Protein AF-A0A661W872-F1 (afdb_monomer_lite)

Structure (mmCIF, N/CA/C/O backbone):
data_AF-A0A661W872-F1
#
_entry.id   AF-A0A661W872-F1
#
loop_
_atom_site.group_PDB
_atom_site.id
_atom_site.type_symbol
_atom_site.label_atom_id
_atom_site.label_alt_id
_atom_site.label_comp_id
_atom_site.label_asym_id
_atom_site.label_entity_id
_atom_site.label_seq_id
_atom_site.pdbx_PDB_ins_code
_atom_site.Cartn_x
_atom_site.Cartn_y
_atom_site.Cartn_z
_atom_site.occupancy
_atom_site.B_iso_or_equiv
_atom_site.auth_seq_id
_atom_site.auth_comp_id
_atom_site.auth_asym_id
_atom_site.auth_atom_id
_atom_site.pdbx_PDB_model_num
ATOM 1 N N . MET A 1 1 ? 33.477 -3.230 6.046 1.00 55.97 1 MET A N 1
ATOM 2 C CA . MET A 1 1 ? 32.204 -2.474 6.101 1.00 55.97 1 MET A CA 1
ATOM 3 C C . MET A 1 1 ? 31.264 -2.965 4.996 1.00 55.97 1 MET A C 1
ATOM 5 O O . MET A 1 1 ? 31.056 -2.266 4.019 1.00 55.97 1 MET A O 1
ATOM 9 N N . THR A 1 2 ? 30.734 -4.186 5.111 1.00 67.94 2 THR A N 1
ATOM 10 C CA . THR A 1 2 ? 29.915 -4.829 4.051 1.00 67.94 2 THR A CA 1
ATOM 11 C C . THR A 1 2 ? 28.644 -5.509 4.577 1.00 67.94 2 THR A C 1
ATOM 13 O O . THR A 1 2 ? 27.830 -5.980 3.795 1.00 67.94 2 THR A O 1
ATOM 16 N N . ASP A 1 3 ? 28.447 -5.536 5.896 1.00 86.19 3 ASP A N 1
ATOM 17 C CA . ASP A 1 3 ? 27.409 -6.334 6.561 1.00 86.19 3 ASP A CA 1
ATOM 18 C C . ASP A 1 3 ? 26.068 -5.589 6.739 1.00 86.1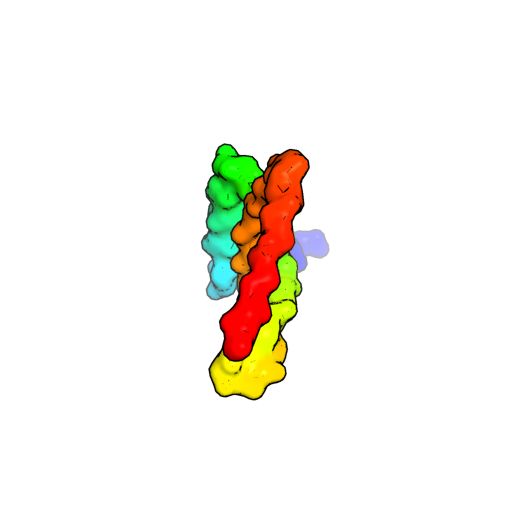9 3 ASP A C 1
ATOM 20 O O . ASP A 1 3 ? 24.997 -6.192 6.723 1.00 86.19 3 ASP A O 1
ATOM 24 N N . LEU A 1 4 ? 26.095 -4.254 6.832 1.00 91.88 4 LEU A N 1
ATOM 25 C CA . LEU A 1 4 ? 24.887 -3.453 7.054 1.00 91.88 4 LEU A CA 1
ATOM 26 C C . LEU A 1 4 ? 23.830 -3.604 5.934 1.00 91.88 4 LEU A C 1
ATOM 28 O O . LEU A 1 4 ? 22.670 -3.843 6.270 1.00 91.88 4 LEU A O 1
ATOM 32 N N . PRO A 1 5 ? 24.172 -3.550 4.628 1.00 93.56 5 PRO A N 1
ATOM 33 C CA . PRO A 1 5 ? 23.181 -3.747 3.565 1.00 93.56 5 PRO A CA 1
ATOM 34 C C . PRO A 1 5 ? 22.539 -5.139 3.587 1.00 93.56 5 PRO A C 1
ATOM 36 O O . PRO A 1 5 ? 21.352 -5.280 3.302 1.00 93.56 5 PRO A O 1
ATOM 39 N N . ILE A 1 6 ? 23.308 -6.168 3.962 1.00 94.56 6 ILE A N 1
ATOM 40 C CA . ILE A 1 6 ? 22.819 -7.549 4.074 1.00 94.56 6 ILE A CA 1
ATOM 41 C C . ILE A 1 6 ? 21.797 -7.643 5.209 1.00 94.56 6 ILE A C 1
ATOM 43 O O . ILE A 1 6 ? 20.716 -8.199 5.019 1.00 94.56 6 ILE A O 1
ATOM 47 N N . LYS A 1 7 ? 22.101 -7.039 6.363 1.00 93.06 7 LYS A N 1
ATOM 48 C CA . LYS A 1 7 ? 21.192 -6.976 7.514 1.00 93.06 7 LYS A CA 1
ATOM 49 C C . LYS A 1 7 ? 19.911 -6.204 7.212 1.00 93.06 7 LYS A C 1
ATOM 51 O O . LYS A 1 7 ? 18.836 -6.685 7.556 1.00 93.06 7 LYS A O 1
ATOM 56 N N . ILE A 1 8 ? 20.011 -5.062 6.531 1.00 91.31 8 ILE A N 1
ATOM 57 C CA . ILE A 1 8 ? 18.839 -4.278 6.110 1.00 91.31 8 ILE A CA 1
ATOM 58 C C . ILE A 1 8 ? 17.963 -5.106 5.168 1.00 91.31 8 ILE A C 1
ATOM 60 O O . ILE A 1 8 ? 16.762 -5.212 5.389 1.00 91.31 8 ILE A O 1
ATOM 64 N N . LYS A 1 9 ? 18.551 -5.761 4.160 1.00 90.44 9 LYS A N 1
ATOM 65 C CA . LYS A 1 9 ? 17.798 -6.609 3.227 1.00 90.44 9 LYS A CA 1
ATOM 66 C C . LYS A 1 9 ? 17.111 -7.780 3.934 1.00 90.44 9 LYS A C 1
ATOM 68 O O . LYS A 1 9 ? 15.956 -8.073 3.644 1.00 90.44 9 LYS A O 1
ATOM 73 N N . ALA A 1 10 ? 17.802 -8.436 4.865 1.00 92.56 10 ALA A N 1
ATOM 74 C CA . ALA A 1 10 ? 17.224 -9.518 5.657 1.00 92.56 10 ALA A CA 1
ATOM 75 C C . ALA A 1 10 ? 16.062 -9.031 6.536 1.00 92.56 10 ALA A C 1
ATOM 77 O O . ALA A 1 10 ? 15.060 -9.730 6.658 1.00 92.56 10 ALA A O 1
ATOM 78 N N . TRP A 1 11 ? 16.179 -7.834 7.114 1.00 90.81 11 TRP A N 1
ATOM 79 C CA . TRP A 1 11 ? 15.115 -7.216 7.901 1.00 90.81 11 TRP A CA 1
ATOM 80 C C . TRP A 1 11 ? 13.896 -6.858 7.039 1.00 90.81 11 TRP A C 1
ATOM 82 O O . TRP A 1 11 ? 12.787 -7.256 7.384 1.00 90.81 11 TRP A O 1
ATOM 92 N N . LEU A 1 12 ? 14.100 -6.217 5.881 1.00 88.75 12 LEU A N 1
ATOM 93 C CA . LEU A 1 12 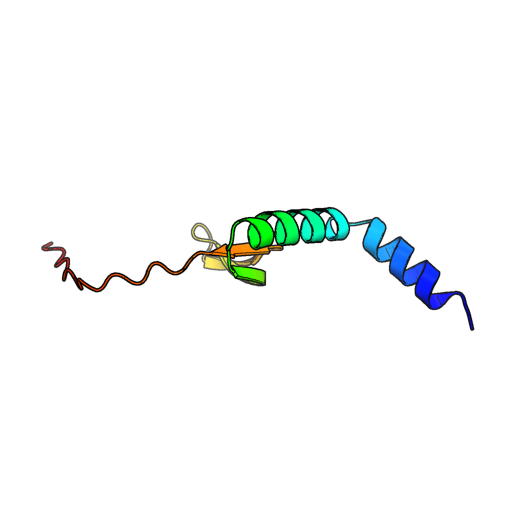? 13.019 -5.880 4.944 1.00 88.75 12 LEU A CA 1
ATOM 94 C C . LEU A 1 12 ? 12.272 -7.129 4.460 1.00 88.75 12 LEU A C 1
ATOM 96 O O . LEU A 1 12 ? 11.051 -7.134 4.409 1.00 88.75 12 LEU A O 1
ATOM 100 N N . ASN A 1 13 ? 12.989 -8.216 4.176 1.00 90.25 13 ASN A N 1
ATOM 101 C CA . ASN A 1 13 ? 12.387 -9.465 3.700 1.00 90.25 13 ASN A CA 1
ATOM 102 C C . ASN A 1 13 ? 11.667 -10.280 4.786 1.00 90.25 13 ASN A C 1
ATOM 104 O O . ASN A 1 13 ? 11.031 -11.282 4.467 1.00 90.25 13 ASN A O 1
ATOM 108 N N . LYS A 1 14 ? 11.806 -9.91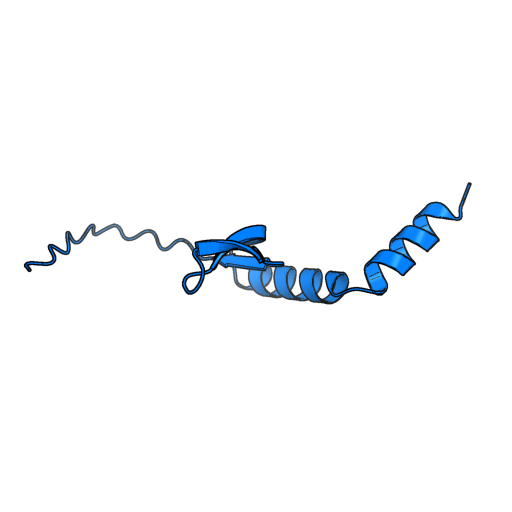7 6.064 1.00 89.88 14 LYS A N 1
ATOM 109 C CA . LYS A 1 14 ? 11.171 -10.641 7.172 1.00 89.88 14 LYS A CA 1
ATOM 110 C C . LYS A 1 14 ? 9.701 -10.252 7.360 1.00 89.88 14 LYS A C 1
ATOM 112 O O . LYS A 1 14 ? 8.943 -11.026 7.940 1.00 89.88 14 LYS A O 1
ATOM 117 N N . HIS A 1 15 ? 9.326 -9.057 6.918 1.00 85.06 15 HIS A N 1
ATOM 118 C CA . HIS A 1 15 ? 8.019 -8.449 7.160 1.00 85.06 15 HIS A CA 1
ATOM 119 C C . HIS A 1 15 ? 7.202 -8.331 5.862 1.00 85.06 15 HIS A C 1
ATOM 121 O O . HIS A 1 15 ? 7.605 -8.854 4.824 1.00 85.06 15 HIS A O 1
ATOM 127 N N . GLY A 1 16 ? 6.043 -7.669 5.933 1.00 88.12 16 GLY A N 1
ATOM 128 C CA . GLY A 1 16 ? 5.140 -7.443 4.798 1.00 88.12 16 GLY A CA 1
ATOM 129 C C . GLY A 1 16 ? 5.708 -6.543 3.697 1.00 88.12 16 GLY A C 1
ATOM 130 O O . GLY A 1 16 ? 5.201 -6.571 2.580 1.00 88.12 16 GLY A O 1
ATOM 131 N N . TYR A 1 17 ? 6.813 -5.839 3.960 1.00 91.12 17 TYR A N 1
ATOM 132 C CA . TYR A 1 17 ? 7.372 -4.824 3.069 1.00 91.12 17 TYR A CA 1
ATOM 133 C C . TYR A 1 17 ? 7.520 -5.237 1.590 1.00 91.12 17 TYR A C 1
ATOM 135 O O . TYR A 1 17 ? 7.143 -4.454 0.719 1.00 91.12 17 TYR A O 1
ATOM 143 N N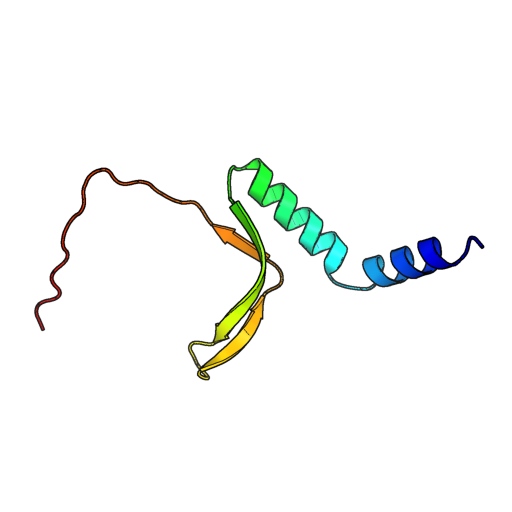 . PRO A 1 18 ? 8.023 -6.437 1.224 1.00 93.62 18 PRO A N 1
ATOM 144 C CA . PRO A 1 18 ? 8.103 -6.819 -0.186 1.00 93.62 18 PRO A CA 1
ATOM 145 C C . PRO A 1 18 ? 6.723 -6.901 -0.851 1.00 93.62 18 PRO A C 1
ATOM 147 O O . PRO A 1 18 ? 6.560 -6.412 -1.966 1.00 93.62 18 PRO A O 1
ATOM 150 N N . LEU A 1 19 ? 5.734 -7.461 -0.147 1.00 93.38 19 LEU A N 1
ATOM 151 C CA . LEU A 1 19 ? 4.353 -7.543 -0.620 1.00 93.38 19 LEU A CA 1
ATOM 152 C C . LEU A 1 19 ? 3.743 -6.145 -0.746 1.00 93.38 19 LEU A C 1
ATOM 154 O O . LEU A 1 19 ? 3.091 -5.850 -1.745 1.00 93.38 19 LEU A O 1
ATOM 158 N N . GLU A 1 20 ? 4.000 -5.268 0.225 1.00 94.38 20 GLU A N 1
ATOM 159 C CA . GLU A 1 20 ? 3.539 -3.883 0.169 1.00 94.38 20 GLU A CA 1
ATOM 160 C C . GLU A 1 20 ? 4.077 -3.175 -1.089 1.00 94.38 20 GLU A C 1
ATOM 162 O O . GLU A 1 20 ? 3.336 -2.558 -1.857 1.00 94.38 20 GLU A O 1
ATOM 167 N N . MET A 1 21 ? 5.370 -3.332 -1.374 1.00 94.81 21 MET A N 1
ATOM 168 C CA . MET A 1 21 ? 5.987 -2.743 -2.564 1.00 94.81 21 MET A CA 1
ATOM 169 C C . MET A 1 21 ? 5.446 -3.333 -3.876 1.00 94.81 21 MET A C 1
ATOM 171 O O . MET A 1 21 ? 5.348 -2.612 -4.872 1.00 94.81 21 MET A O 1
ATOM 175 N N . GLU A 1 22 ? 5.099 -4.621 -3.908 1.00 96.06 22 GLU A N 1
ATOM 176 C CA . GLU A 1 22 ? 4.461 -5.252 -5.070 1.00 96.06 22 GLU A CA 1
ATOM 177 C C . GLU A 1 22 ? 3.050 -4.706 -5.312 1.00 96.06 22 GLU A C 1
ATOM 179 O O . GLU A 1 22 ? 2.725 -4.337 -6.444 1.00 96.06 22 GLU A O 1
ATOM 184 N N . ILE A 1 23 ? 2.241 -4.574 -4.258 1.00 96.25 23 ILE A N 1
ATOM 185 C CA . ILE A 1 23 ? 0.884 -4.017 -4.338 1.00 96.25 23 ILE A CA 1
ATOM 186 C C . ILE A 1 23 ? 0.930 -2.557 -4.792 1.00 96.25 23 ILE A C 1
ATOM 188 O O . ILE A 1 23 ? 0.206 -2.182 -5.715 1.00 96.25 23 ILE A O 1
ATOM 192 N N . ALA A 1 24 ? 1.811 -1.740 -4.208 1.00 96.19 24 ALA A N 1
ATOM 193 C CA . ALA A 1 24 ? 1.968 -0.338 -4.591 1.00 96.19 24 ALA A CA 1
ATOM 194 C C . ALA A 1 24 ? 2.285 -0.193 -6.088 1.00 96.19 24 ALA A C 1
ATOM 196 O O . ALA A 1 24 ? 1.658 0.604 -6.787 1.00 96.19 24 ALA A O 1
ATOM 197 N N . ARG A 1 25 ? 3.205 -1.014 -6.613 1.00 97.00 25 ARG A N 1
ATOM 198 C CA . ARG A 1 25 ? 3.548 -1.024 -8.044 1.00 97.00 25 ARG A CA 1
ATOM 199 C C . ARG A 1 25 ? 2.391 -1.487 -8.921 1.00 97.00 25 ARG A C 1
ATOM 201 O O . ARG A 1 25 ? 2.173 -0.903 -9.980 1.00 97.00 25 ARG A O 1
ATOM 208 N N . ALA A 1 26 ? 1.660 -2.516 -8.498 1.00 97.50 26 ALA A N 1
ATOM 209 C CA . ALA A 1 26 ? 0.493 -3.003 -9.225 1.00 97.50 26 ALA A CA 1
ATOM 210 C C . ALA A 1 26 ? -0.576 -1.907 -9.350 1.00 97.50 26 ALA A C 1
ATOM 212 O O . ALA A 1 26 ? -1.068 -1.669 -10.450 1.00 97.50 26 ALA A O 1
ATOM 213 N N . MET A 1 27 ? -0.862 -1.175 -8.271 1.00 96.25 27 MET A N 1
ATOM 214 C CA . MET A 1 27 ? -1.819 -0.061 -8.283 1.00 96.25 27 MET A CA 1
ATOM 215 C C . MET A 1 27 ? -1.332 1.114 -9.140 1.00 96.25 27 MET A C 1
ATOM 217 O O . MET A 1 27 ? -2.079 1.629 -9.969 1.00 96.25 27 MET A O 1
ATOM 221 N N . GLN A 1 28 ? -0.055 1.490 -9.028 1.00 95.56 28 GLN A N 1
ATOM 222 C CA . GLN A 1 28 ? 0.537 2.529 -9.881 1.00 95.56 28 GLN A CA 1
ATOM 223 C C . GLN A 1 28 ? 0.478 2.164 -11.373 1.00 95.56 28 GLN A C 1
ATOM 225 O O . GLN A 1 28 ? 0.289 3.042 -12.212 1.00 95.56 28 GLN A O 1
ATOM 230 N N . SER A 1 29 ? 0.594 0.875 -11.720 1.00 96.88 29 SER A N 1
ATOM 231 C CA . SER A 1 29 ? 0.505 0.405 -13.113 1.00 96.88 29 SER A CA 1
ATOM 232 C C . SER A 1 29 ? -0.878 0.582 -13.747 1.00 96.88 29 SER A C 1
ATOM 234 O O . SER A 1 29 ? -0.987 0.577 -14.971 1.00 96.88 29 SER A O 1
ATOM 236 N N . VAL A 1 30 ? -1.914 0.768 -12.925 1.00 95.88 30 VAL A N 1
ATOM 237 C CA . VAL A 1 30 ? -3.291 1.052 -13.351 1.00 95.88 30 VAL A CA 1
ATOM 238 C C . VAL A 1 30 ? -3.704 2.492 -13.021 1.00 95.88 30 VAL A C 1
ATOM 240 O O . VAL A 1 30 ? -4.885 2.775 -12.854 1.00 95.88 30 VAL A O 1
ATOM 243 N N . GLU A 1 31 ? -2.726 3.403 -12.955 1.00 94.38 31 GLU A N 1
ATOM 244 C CA . GLU A 1 31 ? -2.906 4.859 -12.815 1.00 94.38 31 GLU A CA 1
ATOM 245 C C . GLU A 1 31 ? -3.508 5.331 -11.477 1.00 94.38 31 GLU A C 1
ATOM 247 O O . GLU A 1 31 ? -4.044 6.437 -11.385 1.00 94.38 31 GLU A O 1
ATOM 252 N N . PHE A 1 32 ? -3.388 4.534 -10.412 1.00 96.25 32 PHE A N 1
ATOM 253 C CA . PHE A 1 32 ? -3.709 4.997 -9.060 1.00 96.25 32 PHE A CA 1
ATOM 254 C C . PHE A 1 32 ? -2.536 5.773 -8.454 1.00 96.25 32 PHE A C 1
ATOM 256 O O . PHE A 1 32 ? -1.370 5.390 -8.587 1.00 96.25 32 PH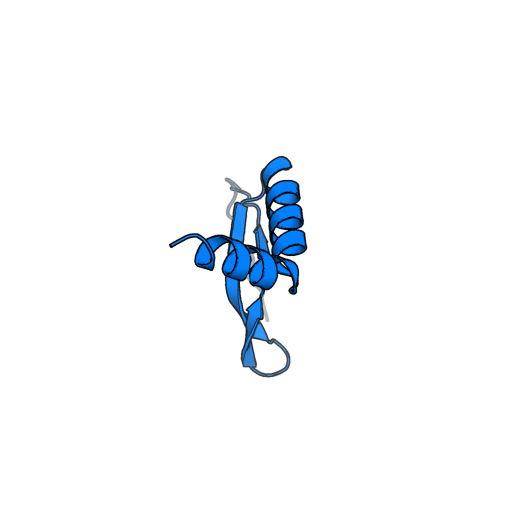E A O 1
ATOM 263 N N . SER A 1 33 ? -2.861 6.826 -7.706 1.00 95.25 33 SER A N 1
ATOM 264 C CA . SER A 1 33 ? -1.935 7.437 -6.755 1.00 95.25 33 SER A CA 1
ATOM 265 C C . SER A 1 33 ? -1.817 6.535 -5.533 1.00 95.25 33 SER A C 1
ATOM 267 O O . SER A 1 33 ? -2.813 5.970 -5.085 1.00 95.25 33 SER A O 1
ATOM 269 N N . VAL A 1 34 ? -0.607 6.391 -4.993 1.00 95.62 34 VAL A N 1
ATOM 270 C CA . VAL A 1 34 ? -0.340 5.528 -3.836 1.00 95.62 34 VAL A CA 1
ATOM 271 C C . VAL A 1 34 ? 0.403 6.308 -2.760 1.00 95.62 34 VAL A C 1
ATOM 273 O O . VAL A 1 34 ? 1.410 6.953 -3.051 1.00 95.62 34 VAL A O 1
ATOM 276 N N . VAL A 1 35 ? -0.077 6.203 -1.524 1.00 93.94 35 VAL A N 1
ATOM 277 C CA . VAL A 1 35 ? 0.567 6.680 -0.293 1.00 93.94 35 VAL A CA 1
ATOM 278 C C . VAL A 1 35 ? 0.843 5.464 0.592 1.00 93.94 35 VAL A C 1
ATOM 280 O O . VAL A 1 35 ? 0.090 4.492 0.572 1.00 93.94 35 VAL A O 1
ATOM 283 N N . GLN A 1 36 ? 1.953 5.488 1.326 1.00 92.94 36 GLN A N 1
ATOM 284 C CA . GLN A 1 36 ? 2.356 4.418 2.242 1.00 92.94 36 GLN A CA 1
ATOM 285 C C . GLN A 1 36 ? 2.503 4.973 3.658 1.00 92.94 36 GLN A C 1
ATOM 287 O O . GLN A 1 36 ? 2.853 6.145 3.819 1.00 92.94 36 GLN A O 1
ATOM 292 N N . SER A 1 37 ? 2.277 4.124 4.659 1.00 91.56 37 SER A N 1
ATOM 293 C CA . SER A 1 37 ? 2.387 4.460 6.085 1.00 91.56 37 SER A CA 1
ATOM 294 C C . SER A 1 37 ? 1.570 5.684 6.505 1.00 91.56 37 SER A C 1
ATOM 296 O O . SER A 1 37 ? 2.072 6.618 7.140 1.00 91.56 37 SER A O 1
ATOM 298 N N . GLU A 1 38 ? 0.289 5.680 6.142 1.00 91.44 38 GLU A N 1
ATOM 299 C CA . GLU A 1 38 ? -0.660 6.734 6.502 1.00 91.44 38 GLU A CA 1
ATOM 300 C C . GLU A 1 38 ? -1.499 6.325 7.716 1.00 91.44 38 GLU A C 1
ATOM 302 O O . GLU A 1 38 ? -1.878 5.165 7.865 1.00 91.44 38 GLU A O 1
ATOM 307 N N . TYR A 1 39 ? -1.796 7.281 8.598 1.00 92.62 39 TYR A N 1
ATOM 308 C CA . TYR A 1 39 ? -2.650 7.042 9.759 1.00 92.62 39 TYR A CA 1
ATOM 309 C C . TYR A 1 39 ? -4.089 7.422 9.436 1.00 92.62 39 TYR A C 1
ATOM 311 O O . TYR A 1 39 ? -4.372 8.577 9.122 1.00 92.62 39 TYR A O 1
ATOM 319 N N . ILE A 1 40 ? -4.996 6.459 9.572 1.00 88.69 40 ILE A N 1
ATOM 320 C CA . ILE A 1 40 ? -6.430 6.636 9.350 1.00 88.69 40 ILE A CA 1
ATOM 321 C C . ILE A 1 40 ? -7.155 6.389 10.669 1.00 88.69 40 ILE A C 1
ATOM 323 O O . ILE A 1 40 ? -6.791 5.504 11.445 1.00 88.69 40 ILE A O 1
ATOM 327 N N . GLU A 1 41 ? -8.172 7.199 10.946 1.00 93.06 41 GLU A N 1
ATOM 328 C CA . GLU A 1 41 ? -9.038 7.000 12.102 1.00 93.06 41 GLU A CA 1
ATOM 329 C C . GLU A 1 41 ? -9.917 5.762 11.896 1.00 93.06 41 GLU A C 1
ATOM 331 O O . GLU A 1 41 ? -10.658 5.654 10.918 1.00 93.06 41 GLU A O 1
ATOM 336 N N . ASP A 1 42 ? -9.819 4.814 12.823 1.00 89.94 42 ASP A N 1
ATOM 337 C CA . ASP A 1 42 ? -10.691 3.647 12.885 1.00 89.94 42 ASP A CA 1
ATOM 338 C C . ASP A 1 42 ? -12.115 4.099 13.239 1.00 89.94 42 ASP A C 1
ATOM 340 O O . ASP A 1 42 ? -12.350 4.630 14.327 1.00 89.94 42 ASP A O 1
ATOM 344 N N . SER A 1 43 ? -13.068 3.870 12.333 1.00 89.31 43 SER A N 1
ATOM 345 C CA . SER A 1 43 ? -14.457 4.314 12.483 1.00 89.31 43 SER A CA 1
ATOM 346 C C . SER A 1 43 ? -15.169 3.736 13.705 1.00 89.31 43 SER A C 1
ATOM 348 O O . SER A 1 43 ? -16.126 4.340 14.187 1.00 89.31 43 SER A O 1
ATOM 350 N N . ASP A 1 44 ? -14.725 2.583 14.206 1.00 93.31 44 ASP A N 1
ATOM 351 C CA . ASP A 1 44 ? -15.374 1.897 15.322 1.00 93.31 44 ASP A CA 1
ATOM 352 C C . ASP A 1 44 ? -14.859 2.399 16.675 1.00 93.31 44 ASP A C 1
ATOM 354 O O . ASP A 1 44 ? -15.565 2.323 17.683 1.00 93.31 44 ASP A O 1
ATOM 358 N N . THR A 1 45 ? -13.621 2.902 16.719 1.00 92.75 45 THR A N 1
ATOM 359 C CA . THR A 1 45 ? -12.935 3.229 17.982 1.00 92.75 45 THR A CA 1
ATOM 360 C C . THR A 1 45 ? -12.468 4.677 18.102 1.00 92.75 45 THR A C 1
ATOM 362 O O . THR A 1 45 ? -12.162 5.112 19.212 1.00 92.75 45 THR A O 1
ATOM 365 N N . GLY A 1 46 ? -12.401 5.428 17.000 1.00 92.75 46 GLY A N 1
ATOM 366 C CA . GLY A 1 46 ? -11.828 6.779 16.945 1.00 92.75 46 GLY A CA 1
ATOM 367 C C . GLY A 1 46 ? -10.306 6.817 17.133 1.00 92.75 46 GLY A C 1
ATOM 368 O O . GLY A 1 46 ? -9.722 7.875 17.361 1.00 92.75 46 GLY A O 1
ATOM 369 N N . ILE A 1 47 ? -9.636 5.660 17.105 1.00 94.88 47 ILE A N 1
ATOM 370 C CA . ILE A 1 47 ? -8.186 5.555 17.299 1.00 94.88 47 ILE A CA 1
ATOM 371 C C . ILE A 1 47 ? -7.500 5.565 15.935 1.00 94.88 47 ILE A C 1
ATOM 373 O O . ILE A 1 47 ? -7.882 4.825 15.032 1.00 94.88 47 ILE A O 1
ATOM 377 N N . LEU A 1 48 ? -6.440 6.363 15.801 1.00 93.94 48 LEU A N 1
ATOM 378 C CA . LEU A 1 48 ? -5.601 6.347 14.607 1.00 93.94 48 LEU A CA 1
ATOM 379 C C . LEU A 1 48 ? -4.855 5.015 14.490 1.00 93.94 48 LEU A C 1
ATOM 381 O O . LEU A 1 48 ? -4.129 4.612 15.403 1.00 93.94 48 LEU A O 1
ATOM 385 N N . ARG A 1 49 ? -4.996 4.360 13.341 1.00 92.00 49 ARG A N 1
ATOM 386 C CA . ARG A 1 49 ? -4.240 3.166 12.966 1.00 92.00 49 ARG A CA 1
ATOM 387 C C . ARG A 1 49 ? -3.425 3.451 11.724 1.00 92.00 49 ARG A C 1
ATOM 389 O O . ARG A 1 49 ? -3.897 4.106 10.800 1.00 92.00 49 ARG A O 1
ATOM 396 N N . GLU A 1 50 ? -2.203 2.944 11.716 1.00 92.69 50 GLU A N 1
ATOM 397 C CA . GLU A 1 50 ? -1.385 2.980 10.516 1.00 92.69 50 GLU A CA 1
ATOM 398 C C . GLU A 1 50 ? -1.929 1.980 9.490 1.00 92.69 50 GLU A C 1
ATOM 400 O O . GLU A 1 50 ? -2.361 0.879 9.837 1.00 92.69 50 GLU A O 1
ATOM 405 N N . THR A 1 51 ? -1.945 2.410 8.236 1.00 90.62 51 THR A N 1
ATOM 406 C CA . THR A 1 51 ? -2.267 1.607 7.065 1.00 90.62 51 THR A CA 1
ATOM 407 C C . THR A 1 51 ? -1.034 1.542 6.178 1.00 90.62 51 THR A C 1
ATOM 409 O O . THR A 1 51 ? -0.469 2.578 5.818 1.00 90.62 51 THR A O 1
ATOM 412 N N . ASP A 1 52 ? -0.660 0.329 5.777 1.00 92.56 52 ASP A N 1
ATOM 413 C CA . ASP A 1 52 ? 0.554 0.100 4.991 1.00 92.56 52 ASP A CA 1
ATOM 414 C C . ASP A 1 52 ? 0.484 0.792 3.614 1.00 92.56 52 ASP A C 1
ATOM 416 O O . ASP A 1 52 ? 1.465 1.374 3.146 1.00 92.56 52 ASP A O 1
ATOM 420 N N . ILE A 1 53 ? -0.686 0.749 2.954 1.00 94.50 53 ILE A N 1
ATOM 421 C CA . ILE A 1 53 ? -0.916 1.295 1.605 1.00 94.50 53 ILE A CA 1
ATOM 422 C C . ILE A 1 53 ? -2.311 1.901 1.486 1.00 94.50 53 ILE A C 1
ATOM 424 O O . ILE A 1 53 ? -3.315 1.236 1.736 1.00 94.50 53 ILE A O 1
ATOM 428 N N . VAL A 1 54 ? -2.369 3.119 0.956 1.00 94.50 54 VAL A N 1
ATOM 429 C CA . VAL A 1 54 ? -3.588 3.768 0.472 1.00 94.50 54 VAL A CA 1
ATOM 430 C C . VAL A 1 54 ? -3.435 4.016 -1.025 1.00 94.50 54 VAL A C 1
ATOM 432 O O . VAL A 1 54 ? -2.501 4.690 -1.453 1.00 94.50 54 VAL A O 1
ATOM 435 N N . ALA A 1 55 ? -4.346 3.472 -1.834 1.00 94.81 55 ALA A N 1
ATOM 436 C CA . ALA A 1 55 ? -4.415 3.740 -3.269 1.00 94.81 55 ALA A CA 1
ATOM 437 C C . ALA A 1 55 ? -5.698 4.510 -3.587 1.00 94.81 55 ALA A C 1
ATOM 439 O O . ALA A 1 55 ? -6.785 4.101 -3.179 1.00 94.81 55 ALA A O 1
ATOM 440 N N . TYR A 1 56 ? -5.588 5.610 -4.325 1.00 93.25 56 TYR A N 1
ATOM 441 C CA . TYR A 1 56 ? -6.729 6.456 -4.660 1.00 93.25 56 TYR A CA 1
ATOM 442 C C . TYR A 1 56 ? -6.637 7.008 -6.081 1.00 93.25 56 TYR A C 1
ATOM 444 O O . TYR A 1 56 ? -5.562 7.117 -6.672 1.00 93.25 56 TYR A O 1
ATOM 452 N N . GLN A 1 57 ? -7.795 7.371 -6.625 1.00 91.62 57 GLN A N 1
ATOM 453 C CA . GLN A 1 57 ? -7.915 7.987 -7.937 1.00 91.62 57 GLN A CA 1
ATOM 454 C C . GLN A 1 57 ? -8.802 9.226 -7.833 1.00 91.62 57 GLN A C 1
ATOM 456 O O . GLN A 1 57 ? -9.952 9.158 -7.394 1.00 91.62 57 GLN A O 1
ATOM 461 N N . GLU A 1 58 ? -8.273 10.373 -8.244 1.00 83.69 58 GLU A N 1
ATOM 462 C CA . GLU A 1 58 ? -9.017 11.628 -8.228 1.00 83.69 58 GLU A CA 1
ATOM 463 C C . GLU A 1 58 ? -9.863 11.767 -9.493 1.00 83.69 58 GLU A C 1
ATOM 465 O O . GLU A 1 58 ? -9.365 11.999 -10.595 1.00 83.69 58 GLU A O 1
ATOM 470 N N . SER A 1 59 ? -11.179 11.667 -9.333 1.00 80.31 59 SER A N 1
ATOM 471 C CA . SER A 1 59 ? -12.119 11.940 -10.417 1.00 80.31 59 SER A CA 1
ATOM 472 C C . SER A 1 59 ? -12.495 13.420 -10.428 1.00 80.31 59 SER A C 1
ATOM 474 O O . SER A 1 59 ? -13.295 13.880 -9.615 1.00 80.31 59 SER A O 1
ATOM 476 N N . HIS A 1 60 ? -11.954 14.178 -11.379 1.00 70.88 60 HIS A N 1
ATOM 477 C CA . HIS A 1 60 ? -12.325 15.579 -11.568 1.00 70.88 60 HIS A CA 1
ATOM 478 C C . HIS A 1 60 ? -13.661 15.684 -12.320 1.00 70.88 60 HIS A C 1
ATOM 480 O O . HIS A 1 60 ? -13.713 15.670 -13.551 1.00 70.88 60 HIS A O 1
ATOM 486 N N . SER A 1 61 ? -14.769 15.806 -11.586 1.00 72.62 61 SER A N 1
ATOM 487 C CA . SER A 1 61 ? -16.066 16.140 -12.185 1.00 72.62 61 SER A CA 1
ATOM 488 C C . SER A 1 61 ? -16.160 17.643 -12.446 1.00 72.62 61 SER A C 1
ATOM 490 O O . SER A 1 61 ? -16.071 18.451 -11.526 1.00 72.62 61 SER A O 1
ATOM 492 N N . LYS A 1 62 ? -16.435 18.037 -13.696 1.00 67.00 62 LYS A N 1
ATOM 493 C CA . LYS A 1 62 ? -16.763 19.434 -14.050 1.00 67.00 62 LYS A CA 1
ATOM 494 C C . LYS A 1 62 ? -18.124 19.891 -13.512 1.00 67.00 62 LYS A C 1
ATOM 496 O O . LYS A 1 62 ? -18.446 21.072 -13.584 1.00 67.00 62 LYS A O 1
ATOM 501 N N . THR A 1 63 ? -18.937 18.965 -13.006 1.00 66.38 63 THR A N 1
ATOM 502 C CA . THR A 1 63 ? -20.294 19.252 -12.537 1.00 66.38 63 THR A CA 1
ATOM 503 C C . THR A 1 63 ? -20.330 19.112 -11.024 1.00 66.38 63 THR A C 1
ATOM 505 O O . THR A 1 63 ? -20.373 17.998 -10.501 1.00 66.38 63 THR A O 1
ATOM 508 N N . CYS A 1 64 ? -20.319 20.242 -10.321 1.00 60.41 64 CYS A N 1
ATOM 509 C CA . CYS A 1 64 ? -20.566 20.277 -8.887 1.00 60.41 64 CYS A CA 1
ATOM 510 C C . CYS A 1 64 ? -22.080 20.151 -8.669 1.00 60.41 64 CYS A C 1
ATOM 512 O O . CYS A 1 64 ? -22.831 21.094 -8.923 1.00 60.41 64 CYS A O 1
ATOM 514 N N . ARG A 1 65 ? -22.557 18.963 -8.285 1.00 61.44 65 ARG A N 1
ATOM 515 C CA . ARG A 1 65 ? -23.946 18.785 -7.850 1.00 61.44 65 ARG A CA 1
ATOM 516 C C . ARG A 1 65 ? -23.980 19.003 -6.346 1.00 61.44 65 ARG A C 1
ATOM 518 O O . ARG A 1 65 ? -23.440 18.197 -5.598 1.00 61.44 65 ARG A O 1
ATOM 525 N N . VAL A 1 66 ? -24.597 20.101 -5.920 1.00 64.56 66 VAL A N 1
ATOM 526 C CA . VAL A 1 66 ? -24.906 20.327 -4.507 1.00 64.56 66 VAL A CA 1
ATOM 527 C C . VAL A 1 66 ? -25.953 19.290 -4.110 1.00 64.56 66 VAL A C 1
ATOM 529 O O . VAL A 1 66 ? -27.091 19.349 -4.571 1.00 64.56 66 VAL A O 1
ATOM 532 N N . ILE A 1 67 ? -25.552 18.306 -3.308 1.00 63.75 67 ILE A N 1
ATOM 533 C CA . ILE A 1 67 ? -26.478 17.356 -2.697 1.00 63.75 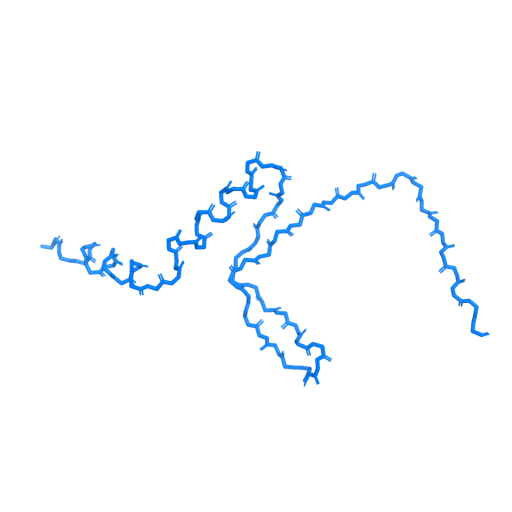67 ILE A CA 1
ATOM 534 C C . ILE A 1 67 ? -26.841 17.938 -1.335 1.00 63.75 67 ILE A C 1
ATOM 536 O O . ILE A 1 67 ? -26.108 17.785 -0.362 1.00 63.75 67 ILE A O 1
ATOM 540 N N . SER A 1 68 ? -27.953 18.665 -1.280 1.00 54.00 68 SER A N 1
ATOM 541 C CA . SER A 1 68 ? -28.537 19.103 -0.016 1.00 54.00 68 SER A CA 1
ATOM 542 C C . SER A 1 68 ? -29.252 17.907 0.607 1.00 54.00 68 SER A C 1
ATOM 544 O O . SER A 1 68 ? -30.301 17.493 0.114 1.00 54.00 68 SER A O 1
ATOM 546 N N . ALA A 1 69 ? -28.688 17.330 1.666 1.00 42.94 69 ALA A N 1
ATOM 547 C CA . ALA A 1 69 ? -29.434 16.413 2.516 1.00 42.94 69 ALA A CA 1
ATOM 548 C C . ALA A 1 69 ? -30.472 17.241 3.288 1.00 42.94 69 ALA A C 1
ATOM 550 O O . ALA A 1 69 ? -30.114 18.056 4.136 1.00 42.94 69 ALA A O 1
ATOM 551 N N . VAL A 1 70 ? -31.746 17.097 2.924 1.00 49.78 70 VAL A N 1
ATOM 552 C CA . VAL A 1 70 ? -32.863 17.652 3.695 1.00 49.78 70 VAL A CA 1
ATOM 553 C C . VAL A 1 70 ? -33.204 16.622 4.765 1.00 49.78 70 VAL A C 1
ATOM 555 O O . VAL A 1 70 ? -33.565 15.494 4.427 1.00 49.78 70 VAL A O 1
ATOM 558 N N . THR A 1 71 ? -33.006 17.006 6.024 1.00 56.47 71 THR A N 1
ATOM 559 C CA . THR A 1 71 ? -33.365 16.233 7.219 1.00 56.47 71 THR A CA 1
ATOM 560 C C . THR A 1 71 ? -34.860 16.292 7.498 1.00 56.47 71 THR A C 1
ATOM 562 O O . THR A 1 71 ? -35.463 17.360 7.238 1.00 56.47 71 THR A O 1
#

Sequence (71 aa):
MTDLPIKIKAWLNKHGYPLEMEIARAMQSVEFSVVQSEYIEDSDTGILRETDIVAYQESHSKTCRVISAVT

pLDDT: mean 86.32, std 13.38, range [42.94, 97.5]

Secondary structure (DSSP, 8-state):
--SHHHHHHHHHTTSSHHHHHHHHHHHHHTT-EEEEEEEEE-TTT--EEEEEEEEE-----S---------

Radius of gyration: 19.05 Å; chains: 1; bounding box: 66×31×32 Å

Foldseek 3Di:
DPCVVVVVVVVCVVDCNVVLVVVCVVLVVVVWDKDAQDWDQDPVPRDTDTDGMDTDDDDDDPDDDPDDDDD